Protein AF-A0A2V8NTQ2-F1 (afdb_monomer_lite)

pLDDT: mean 89.41, std 10.21, range [40.09, 96.31]

Secondary structure (DSSP, 8-state):
---TT---EEEEEETTEEEEEETTTTEEEEEEES-HHHHT-EETTEE-EEE-GGGGGS-HHHHHHHHHHHHSTTGGGTEEEEEE-SSTT--EEEEEEPPPPPP-

Sequence (104 aa):
SFAPGEHATGIELSDHLLLRINKEEARAVGLTIFEYSLVAQPTEVGPRSFPLNGLAELSAELRELTLDILQRPPVSNFLSLSGYTPSAFETVPITSIRPLPAAA

Radius of gyration: 14.0 Å; chains: 1; bounding box: 42×34×32 Å

Foldseek 3Di:
DAAPPDDWDWQPQDPQKIWTDDPVVLETNDIGGRCCCVQQDADPVGGDKDFSVSLVVDDPVVSVSVVVRCCDPPNVVFKDWDWDDPDPPDTTIMIGTDPDPDDD

Structure (mmCIF, N/CA/C/O backbone):
data_AF-A0A2V8NTQ2-F1
#
_entry.id   AF-A0A2V8NTQ2-F1
#
loop_
_atom_site.group_PDB
_atom_site.id
_atom_site.type_symbol
_atom_site.label_atom_id
_atom_site.label_alt_id
_atom_site.label_comp_id
_atom_site.label_asym_id
_atom_site.label_entity_id
_atom_site.label_seq_id
_atom_site.pdbx_PDB_ins_code
_atom_site.Cartn_x
_atom_site.Cartn_y
_atom_site.Cartn_z
_atom_site.occupancy
_atom_site.B_iso_or_equiv
_atom_site.auth_seq_id
_atom_site.auth_comp_id
_atom_site.auth_asym_id
_atom_site.auth_atom_id
_atom_site.pdbx_PDB_model_num
ATOM 1 N N . SER A 1 1 ? -10.137 -10.359 1.846 1.00 64.00 1 SER A N 1
ATOM 2 C CA . SER A 1 1 ? -10.873 -9.833 0.678 1.00 64.00 1 SER A CA 1
ATOM 3 C C . SER A 1 1 ? -11.140 -8.351 0.901 1.00 64.00 1 SER A C 1
ATOM 5 O O . SER A 1 1 ? -11.213 -7.964 2.060 1.00 64.00 1 SER A O 1
ATOM 7 N N . PHE A 1 2 ? -11.254 -7.540 -0.154 1.00 76.94 2 PHE A N 1
ATOM 8 C CA . PHE A 1 2 ? -11.684 -6.137 -0.058 1.00 76.94 2 PHE A CA 1
ATOM 9 C C . PHE A 1 2 ? -13.221 -6.070 -0.071 1.00 76.94 2 PHE A C 1
ATOM 11 O O . PHE A 1 2 ? -13.844 -6.797 -0.845 1.00 76.94 2 PHE A O 1
ATOM 18 N N . ALA A 1 3 ? -13.834 -5.241 0.780 1.00 72.56 3 ALA A N 1
ATOM 19 C CA . ALA A 1 3 ? -15.292 -5.152 0.923 1.00 72.56 3 ALA A CA 1
ATOM 20 C C . ALA A 1 3 ? -15.824 -3.821 0.344 1.00 72.56 3 ALA A C 1
ATOM 22 O O . ALA A 1 3 ? -15.433 -2.753 0.821 1.00 72.56 3 ALA A O 1
ATOM 23 N N . PRO A 1 4 ? -16.686 -3.840 -0.692 1.00 70.44 4 PRO A N 1
ATOM 24 C CA . PRO A 1 4 ? -17.238 -2.622 -1.285 1.00 70.44 4 PRO A CA 1
ATOM 25 C C . PRO A 1 4 ? -18.336 -1.990 -0.409 1.00 70.44 4 PRO A C 1
ATOM 27 O O . PRO A 1 4 ? -19.078 -2.691 0.270 1.00 70.44 4 PRO A O 1
ATOM 30 N N . GLY A 1 5 ? -18.475 -0.658 -0.469 1.00 70.88 5 GLY A N 1
ATOM 31 C CA . GLY A 1 5 ? -19.569 0.090 0.182 1.00 70.88 5 GLY A CA 1
ATOM 32 C C . GLY A 1 5 ? -19.375 0.418 1.667 1.00 70.88 5 GLY A C 1
ATOM 33 O O . GLY A 1 5 ? -20.272 0.979 2.287 1.00 70.88 5 GLY A O 1
ATOM 34 N N . GLU A 1 6 ? -18.215 0.103 2.235 1.00 77.06 6 GLU A N 1
ATOM 35 C CA . GLU A 1 6 ? -17.925 0.311 3.651 1.00 77.06 6 GLU A CA 1
ATOM 36 C C . GLU A 1 6 ? -17.402 1.726 3.959 1.00 77.06 6 GLU A C 1
ATOM 38 O O . GLU A 1 6 ? -16.631 2.308 3.179 1.00 77.06 6 GLU A O 1
ATOM 43 N N . HIS A 1 7 ? -17.792 2.267 5.120 1.00 80.38 7 HIS A N 1
ATOM 44 C CA . HIS A 1 7 ? -17.197 3.483 5.670 1.00 80.38 7 HIS A CA 1
ATOM 45 C C . HIS A 1 7 ? -15.716 3.240 5.959 1.00 80.38 7 HIS A C 1
ATOM 47 O O . HIS A 1 7 ? -15.352 2.323 6.689 1.00 80.38 7 HIS A O 1
ATOM 53 N N . ALA A 1 8 ? -14.853 4.062 5.366 1.00 88.31 8 ALA A N 1
ATOM 54 C CA . ALA A 1 8 ? -13.418 3.858 5.444 1.00 88.31 8 ALA A CA 1
ATOM 55 C C . ALA A 1 8 ? -12.657 5.173 5.476 1.00 88.31 8 ALA A C 1
ATOM 57 O O . ALA A 1 8 ? -13.063 6.160 4.863 1.00 88.31 8 ALA A O 1
ATOM 58 N N . THR A 1 9 ? -11.515 5.150 6.149 1.00 92.25 9 THR A N 1
ATOM 59 C CA . THR A 1 9 ? -10.539 6.234 6.124 1.00 92.25 9 THR A CA 1
ATOM 60 C C . THR A 1 9 ? -9.622 6.043 4.923 1.00 92.25 9 THR A C 1
ATOM 62 O O . THR A 1 9 ? -9.020 4.980 4.771 1.00 92.25 9 THR A O 1
ATOM 65 N N . GLY A 1 10 ? -9.544 7.056 4.059 1.00 94.06 10 GLY A N 1
ATOM 66 C CA . GLY A 1 10 ? -8.557 7.121 2.984 1.00 94.06 10 GLY A CA 1
ATOM 67 C C . GLY A 1 10 ? -7.229 7.644 3.520 1.00 94.06 10 GLY A C 1
ATOM 68 O O . GLY A 1 10 ? -7.204 8.652 4.218 1.00 94.06 10 GLY A O 1
ATOM 69 N N . ILE A 1 11 ? -6.153 6.938 3.207 1.00 95.62 11 ILE A N 1
ATOM 70 C CA . ILE A 1 11 ? -4.779 7.269 3.556 1.00 95.62 11 ILE A CA 1
ATOM 71 C C . ILE A 1 11 ? -4.001 7.310 2.252 1.00 95.62 11 ILE A C 1
ATOM 73 O O . ILE A 1 11 ? -3.792 6.275 1.611 1.00 95.62 11 ILE A O 1
ATOM 77 N N . GLU A 1 12 ? -3.607 8.508 1.847 1.00 96.31 12 GLU A N 1
ATOM 78 C CA . GLU A 1 12 ? -2.672 8.683 0.746 1.00 96.31 12 GLU A CA 1
ATOM 79 C C . GLU A 1 12 ? -1.306 8.195 1.224 1.00 96.31 12 GLU A C 1
ATOM 81 O O . GLU A 1 12 ? -0.723 8.727 2.162 1.00 96.31 12 GLU A O 1
ATOM 86 N N . LEU A 1 13 ? -0.857 7.077 0.661 1.00 95.38 13 LEU A N 1
ATOM 87 C CA . LEU A 1 13 ? 0.415 6.454 1.010 1.00 95.38 13 LEU A CA 1
ATOM 88 C C . LEU A 1 13 ? 1.567 7.140 0.274 1.00 95.38 13 LEU A C 1
ATOM 90 O O . LEU A 1 13 ? 2.662 7.275 0.819 1.00 95.38 13 LEU A O 1
ATOM 94 N N . SER A 1 14 ? 1.287 7.540 -0.963 1.00 93.44 14 SER A N 1
ATOM 95 C CA . SER A 1 14 ? 2.104 8.373 -1.835 1.00 93.44 14 SER A CA 1
ATOM 96 C C . SER A 1 14 ? 1.239 8.911 -2.974 1.00 93.44 14 SER A C 1
ATOM 98 O O . SER A 1 14 ? 0.108 8.452 -3.150 1.00 93.44 14 SER A O 1
ATOM 100 N N . ASP A 1 15 ? 1.807 9.772 -3.816 1.00 91.31 15 ASP A N 1
ATOM 101 C CA . ASP A 1 15 ? 1.163 10.350 -5.005 1.00 91.31 15 ASP A CA 1
ATOM 102 C C . ASP A 1 15 ? 0.567 9.289 -5.960 1.00 91.31 15 ASP A C 1
ATOM 104 O O . ASP A 1 15 ? -0.295 9.579 -6.789 1.00 91.31 15 ASP A O 1
ATOM 108 N N . HIS A 1 16 ? 1.010 8.030 -5.854 1.00 92.94 16 HIS A N 1
ATOM 109 C CA . HIS A 1 16 ? 0.558 6.930 -6.706 1.00 92.94 16 HIS A CA 1
ATOM 110 C C . HIS A 1 16 ? -0.371 5.928 -6.003 1.00 92.94 16 HIS A C 1
ATOM 112 O O . HIS A 1 16 ? -0.923 5.051 -6.678 1.00 92.94 16 HIS A O 1
ATOM 118 N N . LEU A 1 17 ? -0.534 6.011 -4.676 1.00 94.94 17 LEU A N 1
ATOM 119 C CA . LEU A 1 17 ? -1.181 4.977 -3.866 1.00 94.94 17 LEU A CA 1
ATOM 120 C C . LEU A 1 17 ? -2.140 5.562 -2.826 1.00 94.94 17 LEU A C 1
ATOM 122 O O . LEU A 1 17 ? -1.743 6.305 -1.933 1.00 94.94 17 LEU A O 1
ATOM 126 N N . LEU A 1 18 ? -3.388 5.100 -2.860 1.00 95.88 18 LEU A N 1
ATOM 127 C CA . LEU A 1 18 ? -4.394 5.393 -1.840 1.00 95.88 18 LEU A CA 1
ATOM 128 C C . LEU A 1 18 ? -4.842 4.091 -1.173 1.00 95.88 18 LEU A C 1
ATOM 130 O O . LEU A 1 18 ? -5.436 3.218 -1.811 1.00 95.88 18 LEU A O 1
ATOM 134 N N . LEU A 1 19 ? -4.595 3.974 0.129 1.00 96.06 19 LEU A N 1
ATOM 135 C CA . LEU A 1 19 ? -5.100 2.885 0.955 1.00 96.06 19 LEU A CA 1
ATOM 136 C C . LEU A 1 19 ? -6.388 3.323 1.640 1.00 96.06 19 LEU A C 1
ATOM 138 O O . LEU A 1 19 ? -6.461 4.388 2.240 1.00 96.06 19 LEU A O 1
ATOM 142 N N . ARG A 1 20 ? -7.410 2.478 1.599 1.00 95.38 20 ARG A N 1
ATOM 143 C CA . ARG A 1 20 ? -8.629 2.672 2.380 1.00 95.38 20 ARG A CA 1
ATOM 144 C C . ARG A 1 20 ? -8.681 1.628 3.478 1.00 95.38 20 ARG A C 1
ATOM 146 O O . ARG A 1 20 ? -8.575 0.434 3.188 1.00 95.38 20 ARG A O 1
ATOM 153 N N . ILE A 1 21 ? -8.887 2.065 4.715 1.00 94.31 21 ILE A N 1
ATOM 154 C CA . ILE A 1 21 ? -8.930 1.184 5.886 1.00 94.31 21 ILE A CA 1
ATOM 155 C C . ILE A 1 21 ? -10.220 1.349 6.689 1.00 94.31 21 ILE A C 1
ATOM 157 O O . ILE A 1 21 ? -10.774 2.446 6.772 1.00 94.31 21 ILE A O 1
ATOM 161 N N . ASN A 1 22 ? -10.660 0.263 7.322 1.00 92.81 22 ASN A N 1
ATOM 162 C CA . ASN A 1 22 ? -11.547 0.318 8.475 1.00 92.81 22 ASN A CA 1
ATOM 163 C C . ASN A 1 22 ? -10.649 0.362 9.720 1.00 92.81 22 ASN A C 1
ATOM 165 O O . ASN A 1 22 ? -9.866 -0.560 9.961 1.00 92.81 22 ASN A O 1
ATOM 169 N N . LYS A 1 23 ? -10.739 1.457 10.481 1.00 90.69 23 LYS A N 1
ATOM 170 C CA . LYS A 1 23 ? -9.918 1.676 11.678 1.00 90.69 23 LYS A CA 1
ATOM 171 C C . LYS A 1 23 ? -10.341 0.810 12.863 1.00 90.69 23 LYS A C 1
ATOM 173 O O . LYS A 1 23 ? -9.482 0.432 13.647 1.00 90.69 23 LYS A O 1
ATOM 178 N N . GLU A 1 24 ? -11.631 0.521 12.995 1.00 90.06 24 GLU A N 1
ATOM 179 C CA . GLU A 1 24 ? -12.184 -0.268 14.102 1.00 90.06 24 GLU A CA 1
ATOM 180 C C . GLU A 1 24 ? -11.762 -1.734 13.985 1.00 90.06 24 GLU A C 1
ATOM 182 O O . GLU A 1 24 ? -11.361 -2.355 14.964 1.00 90.06 24 GLU A O 1
ATOM 187 N N . GLU A 1 25 ? -11.782 -2.262 12.761 1.00 90.88 25 GLU A N 1
ATOM 188 C CA . GLU A 1 25 ? -11.423 -3.652 12.462 1.00 90.88 25 GLU A CA 1
ATOM 189 C C . GLU A 1 25 ? -9.947 -3.832 12.073 1.00 90.88 25 GLU A C 1
ATOM 191 O O . GLU A 1 25 ? -9.527 -4.940 11.741 1.00 90.88 25 GLU A O 1
ATOM 196 N N . ALA A 1 26 ? -9.161 -2.749 12.079 1.00 91.19 26 ALA A N 1
ATOM 197 C CA . ALA A 1 26 ? -7.748 -2.738 11.703 1.00 91.19 26 ALA A CA 1
ATOM 198 C C . ALA A 1 26 ? -7.457 -3.466 10.374 1.00 91.19 26 ALA A C 1
ATOM 200 O O . ALA A 1 26 ? -6.526 -4.270 10.270 1.00 91.19 26 ALA A O 1
ATOM 201 N N . ARG A 1 27 ? -8.267 -3.197 9.340 1.00 92.38 27 ARG A N 1
ATOM 202 C CA . ARG A 1 27 ? -8.152 -3.882 8.043 1.0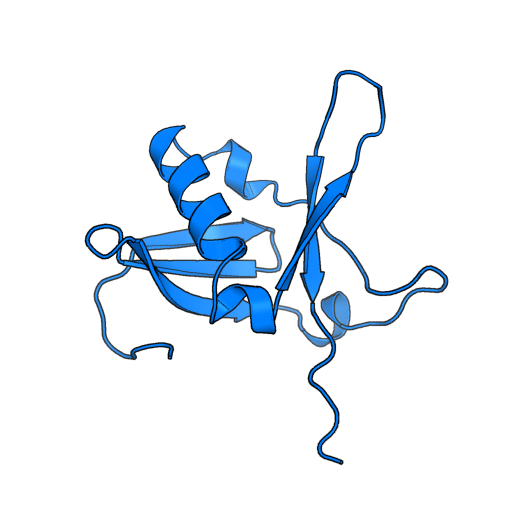0 92.38 27 ARG A CA 1
ATOM 203 C C . ARG A 1 27 ? -8.200 -2.958 6.842 1.00 92.38 27 ARG A C 1
ATOM 205 O O . ARG A 1 27 ? -8.848 -1.914 6.852 1.00 92.38 27 ARG A O 1
ATOM 212 N N . ALA A 1 28 ? -7.589 -3.412 5.751 1.00 93.69 28 ALA A N 1
ATOM 213 C CA . ALA A 1 28 ? -7.749 -2.785 4.448 1.00 93.69 28 ALA A CA 1
ATOM 214 C C . ALA A 1 28 ? -9.127 -3.099 3.850 1.00 93.69 28 ALA A C 1
ATOM 216 O O . ALA A 1 28 ? -9.525 -4.261 3.742 1.00 93.69 28 ALA A O 1
ATOM 217 N N . VAL A 1 29 ? -9.827 -2.060 3.402 1.00 93.75 29 VAL A N 1
ATOM 218 C CA . VAL A 1 29 ? -11.074 -2.179 2.633 1.00 93.75 29 VAL A CA 1
ATOM 219 C C . VAL A 1 29 ? -10.849 -1.970 1.138 1.00 93.75 29 VAL A C 1
ATOM 221 O O . VAL A 1 29 ? -11.655 -2.429 0.337 1.00 93.75 29 VAL A O 1
ATOM 224 N N . GLY A 1 30 ? -9.749 -1.318 0.746 1.00 93.19 30 GLY A N 1
ATOM 225 C CA . GLY A 1 30 ? -9.404 -1.092 -0.655 1.00 93.19 30 GLY A CA 1
ATOM 226 C C . GLY A 1 30 ? -7.991 -0.548 -0.830 1.00 93.19 30 GLY A C 1
ATOM 227 O O . GLY A 1 30 ? -7.448 0.088 0.070 1.00 93.19 30 GLY A O 1
ATOM 228 N N . LEU A 1 31 ? -7.417 -0.791 -2.004 1.00 94.31 31 LEU A N 1
ATOM 229 C CA . LEU A 1 31 ? -6.151 -0.221 -2.447 1.00 94.31 31 LEU A CA 1
ATOM 230 C C . LEU A 1 31 ? -6.345 0.305 -3.870 1.00 94.31 31 LEU A C 1
ATOM 232 O O . LEU A 1 31 ? -6.745 -0.453 -4.753 1.00 94.31 31 LEU A O 1
ATOM 236 N N . THR A 1 32 ? -6.057 1.584 -4.079 1.00 94.44 32 THR A N 1
ATOM 237 C CA . THR A 1 32 ? -6.092 2.224 -5.394 1.00 94.44 32 THR A CA 1
ATOM 238 C C . THR A 1 32 ? -4.673 2.562 -5.821 1.00 94.44 32 THR A C 1
ATOM 240 O O . THR A 1 32 ? -3.917 3.156 -5.055 1.00 94.44 32 THR A O 1
ATOM 243 N N . ILE A 1 33 ? -4.334 2.196 -7.056 1.00 93.25 33 ILE A N 1
ATOM 244 C CA . ILE A 1 33 ? -3.074 2.540 -7.716 1.00 93.25 33 ILE A CA 1
ATOM 245 C C . ILE A 1 33 ? -3.428 3.484 -8.865 1.00 93.25 33 ILE A C 1
ATOM 247 O O . ILE A 1 33 ? -4.128 3.067 -9.787 1.00 93.25 33 ILE A O 1
ATOM 251 N N . PHE A 1 34 ? -2.990 4.742 -8.807 1.00 90.75 34 PHE A N 1
ATOM 252 C CA . PHE A 1 34 ? -3.398 5.756 -9.787 1.00 90.75 34 PHE A CA 1
ATOM 253 C C . PHE A 1 34 ? -2.701 5.572 -11.141 1.00 90.75 34 PHE A C 1
ATOM 255 O O . PHE A 1 34 ? -3.357 5.491 -12.177 1.00 90.75 34 PHE A O 1
ATOM 262 N N . GLU A 1 35 ? -1.375 5.435 -11.141 1.00 88.50 35 GLU A N 1
ATOM 263 C CA . GLU A 1 35 ? -0.560 5.374 -12.360 1.00 88.50 35 GLU A CA 1
ATOM 264 C C . GLU A 1 35 ? 0.077 3.992 -12.537 1.00 88.50 35 GLU A C 1
ATOM 266 O O . GLU A 1 35 ? 1.300 3.842 -12.530 1.00 88.50 35 GLU A O 1
ATOM 271 N N . TYR A 1 36 ? -0.752 2.951 -12.686 1.00 87.44 36 TYR A N 1
ATOM 272 C CA . TYR A 1 36 ? -0.273 1.560 -12.714 1.00 87.44 36 TYR A CA 1
ATOM 273 C C . TYR A 1 36 ? 0.854 1.324 -13.732 1.00 87.44 36 TYR A C 1
ATOM 275 O O . TYR A 1 36 ? 1.868 0.722 -13.391 1.00 87.44 36 TYR A O 1
ATOM 283 N N . SER A 1 37 ? 0.726 1.849 -14.955 1.00 86.88 37 SER A N 1
ATOM 284 C CA . SER A 1 37 ? 1.743 1.694 -16.006 1.00 86.88 37 SER A CA 1
ATOM 285 C C . SER A 1 37 ? 3.111 2.264 -15.620 1.00 86.88 37 SER A C 1
ATOM 287 O O . SER A 1 37 ? 4.125 1.751 -16.080 1.00 86.88 37 SER A O 1
ATOM 289 N N . LEU A 1 38 ? 3.145 3.301 -14.777 1.00 88.19 38 LEU A N 1
ATOM 290 C CA . LEU A 1 38 ? 4.377 3.902 -14.269 1.00 88.19 38 LEU A CA 1
ATOM 291 C C . LEU A 1 38 ? 4.960 3.068 -13.125 1.00 88.19 38 LEU A C 1
ATOM 293 O O . LEU A 1 38 ? 6.153 2.768 -13.117 1.00 88.19 38 LEU A O 1
ATOM 297 N N . VAL A 1 39 ? 4.123 2.692 -12.154 1.00 88.56 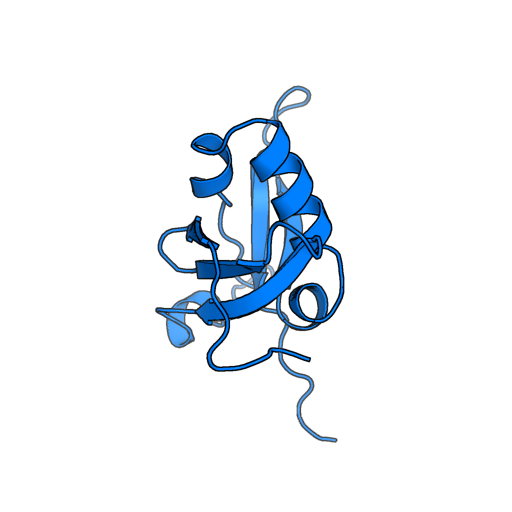39 VAL A N 1
ATOM 298 C CA . VAL A 1 39 ? 4.584 2.007 -10.937 1.00 88.56 39 VAL A CA 1
ATOM 299 C C . VAL A 1 39 ? 4.903 0.527 -11.152 1.00 88.56 39 VAL A C 1
ATOM 301 O O . VAL A 1 39 ? 5.730 -0.027 -10.434 1.00 88.56 39 VAL A O 1
ATOM 304 N N . ALA A 1 40 ? 4.285 -0.108 -12.148 1.00 88.00 40 ALA A N 1
ATOM 305 C CA . ALA A 1 40 ? 4.557 -1.488 -12.541 1.00 88.00 40 ALA A CA 1
ATOM 306 C C . ALA A 1 40 ? 5.669 -1.598 -13.598 1.00 88.00 40 ALA A C 1
ATOM 308 O O . ALA A 1 40 ? 6.051 -2.709 -13.970 1.00 88.00 40 ALA A O 1
ATOM 309 N N . GLN A 1 41 ? 6.193 -0.469 -14.094 1.00 87.50 41 GLN A N 1
ATOM 310 C CA . GLN A 1 41 ? 7.263 -0.482 -15.084 1.00 87.50 41 GLN A CA 1
ATOM 311 C C . GLN A 1 41 ? 8.531 -1.109 -14.479 1.00 87.50 41 GLN A C 1
ATOM 313 O O . GLN A 1 41 ? 8.995 -0.655 -13.426 1.00 87.50 41 GLN A O 1
ATOM 318 N N . PRO A 1 42 ? 9.126 -2.124 -15.130 1.00 85.31 42 PRO A N 1
ATOM 319 C CA . PRO A 1 42 ? 10.376 -2.699 -14.663 1.00 85.31 42 PRO A CA 1
ATOM 320 C C . PRO A 1 42 ? 11.505 -1.669 -14.747 1.00 85.31 42 PRO A C 1
ATOM 322 O O . PRO A 1 42 ? 11.532 -0.810 -15.631 1.00 85.31 42 PRO A O 1
ATOM 325 N N . THR A 1 43 ? 12.455 -1.779 -13.827 1.00 89.50 43 THR A N 1
ATOM 326 C CA . THR A 1 43 ? 13.715 -1.033 -13.860 1.00 89.50 43 THR A CA 1
ATOM 327 C C . THR A 1 43 ? 14.874 -2.012 -14.017 1.00 89.50 43 THR A C 1
ATOM 329 O O . THR A 1 43 ? 14.709 -3.212 -13.791 1.00 89.50 43 THR A O 1
ATOM 332 N N . GLU A 1 44 ? 16.059 -1.514 -14.365 1.00 91.62 44 GLU A N 1
ATOM 333 C CA . GLU A 1 44 ? 17.269 -2.344 -14.490 1.00 91.62 44 GLU A CA 1
ATOM 334 C C . GLU A 1 44 ? 17.620 -3.090 -13.193 1.00 91.62 44 GLU A C 1
ATOM 336 O O . GLU A 1 44 ? 18.234 -4.152 -13.229 1.00 91.62 44 GLU A O 1
ATOM 341 N N . VAL A 1 45 ? 17.195 -2.552 -12.047 1.00 88.88 45 VAL A N 1
ATOM 342 C CA . VAL A 1 45 ? 17.519 -3.056 -10.705 1.00 88.88 45 VAL A CA 1
ATOM 343 C C . VAL A 1 45 ? 16.338 -3.750 -10.015 1.00 88.88 45 VAL A C 1
ATOM 345 O O . VAL A 1 45 ? 16.410 -4.052 -8.827 1.00 88.88 45 VAL A O 1
ATOM 348 N N . GLY A 1 46 ? 15.250 -4.023 -10.745 1.00 87.31 46 GLY A N 1
ATOM 349 C CA . GLY A 1 46 ? 14.062 -4.710 -10.230 1.00 87.31 46 GLY A CA 1
ATOM 350 C C . GLY A 1 46 ? 12.784 -3.863 -10.280 1.00 87.31 46 GLY A C 1
AT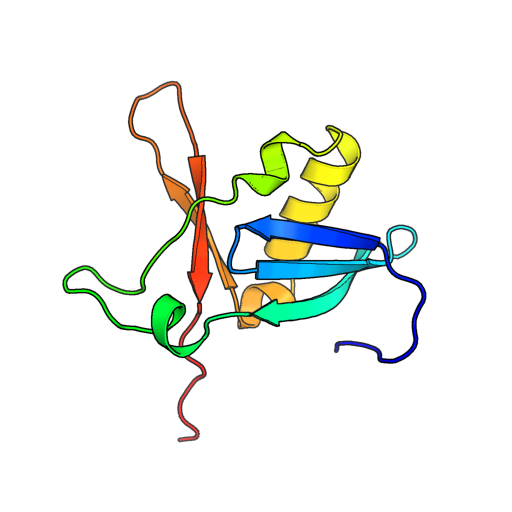OM 351 O O . GLY A 1 46 ? 12.674 -2.948 -11.103 1.00 87.31 46 GLY A O 1
ATOM 352 N N . PRO A 1 47 ? 11.776 -4.174 -9.444 1.00 90.00 47 PRO A N 1
ATOM 353 C CA . PRO A 1 47 ? 10.534 -3.411 -9.388 1.00 90.00 47 PRO A CA 1
ATOM 354 C C . PRO A 1 47 ? 10.787 -1.956 -8.999 1.00 90.00 47 PRO A C 1
ATOM 356 O O . PRO A 1 47 ? 11.586 -1.666 -8.103 1.00 90.00 47 PRO A O 1
ATOM 359 N N . ARG A 1 48 ? 10.061 -1.034 -9.631 1.00 91.62 48 ARG A N 1
ATOM 360 C CA . ARG A 1 48 ? 10.123 0.372 -9.249 1.00 91.62 48 ARG A CA 1
ATOM 361 C C . ARG A 1 48 ? 9.572 0.541 -7.832 1.00 91.62 48 ARG A C 1
ATOM 363 O O . ARG A 1 48 ? 8.453 0.125 -7.538 1.00 91.62 48 ARG A O 1
ATOM 370 N N . SER A 1 49 ? 10.388 1.126 -6.958 1.00 92.44 49 SER A N 1
ATOM 371 C CA . SER A 1 49 ? 10.020 1.417 -5.572 1.00 92.44 49 SER A CA 1
ATOM 372 C C . SER A 1 49 ? 9.807 2.911 -5.373 1.00 92.44 49 SER A C 1
ATOM 374 O O . SER A 1 49 ? 10.485 3.722 -6.002 1.00 92.44 49 SER A O 1
ATOM 376 N N . PHE A 1 50 ? 8.891 3.266 -4.478 1.00 92.44 50 PHE A N 1
ATOM 377 C CA . PHE A 1 50 ? 8.527 4.646 -4.180 1.00 92.44 50 PHE A CA 1
ATOM 378 C C . PHE A 1 50 ? 8.459 4.868 -2.671 1.00 92.44 50 PHE A C 1
ATOM 380 O O . PHE A 1 50 ? 8.072 3.947 -1.946 1.00 92.44 50 PHE A O 1
ATOM 387 N N . PRO A 1 51 ? 8.823 6.064 -2.183 1.00 94.88 51 PRO A N 1
ATOM 388 C CA . PRO A 1 51 ? 8.691 6.402 -0.775 1.00 94.88 51 PRO A CA 1
ATOM 389 C C . PRO A 1 51 ? 7.221 6.465 -0.356 1.00 94.88 51 PRO A C 1
ATOM 391 O O . PRO A 1 51 ? 6.362 6.903 -1.117 1.00 94.88 51 PRO A O 1
ATOM 394 N N . LEU A 1 52 ? 6.952 6.058 0.882 1.00 95.31 52 LEU A N 1
ATOM 395 C CA . LEU A 1 52 ? 5.660 6.212 1.545 1.00 95.31 52 LEU A CA 1
ATOM 396 C C . LEU A 1 52 ? 5.617 7.538 2.320 1.00 95.31 52 LEU A C 1
ATOM 398 O O . LEU A 1 52 ? 5.491 7.554 3.546 1.00 95.31 52 LEU A O 1
ATOM 402 N N . ASN A 1 53 ? 5.808 8.649 1.605 1.00 93.25 53 ASN A N 1
ATOM 403 C CA . ASN A 1 53 ? 5.853 10.010 2.156 1.00 93.25 53 ASN A CA 1
ATOM 404 C C . ASN A 1 53 ? 4.582 10.373 2.939 1.00 93.25 53 ASN A C 1
ATOM 406 O O . ASN A 1 53 ? 4.689 10.997 3.993 1.00 93.25 53 ASN A O 1
ATOM 410 N N . GLY A 1 54 ? 3.413 9.901 2.501 1.00 92.69 54 GLY A N 1
ATOM 411 C CA . GLY A 1 54 ? 2.145 10.160 3.184 1.00 92.69 54 GLY A CA 1
ATOM 412 C C . GLY A 1 54 ? 2.073 9.603 4.613 1.00 92.69 54 GLY A C 1
ATOM 413 O O . GLY A 1 54 ? 1.328 10.118 5.441 1.00 92.69 54 GLY A O 1
ATOM 414 N N . LEU A 1 55 ? 2.913 8.619 4.975 1.00 94.19 55 LEU A N 1
ATOM 415 C CA . LEU A 1 55 ? 3.000 8.128 6.359 1.00 94.19 55 LEU A CA 1
ATOM 416 C C . LEU A 1 55 ? 3.552 9.168 7.344 1.00 94.19 55 LEU A C 1
ATOM 418 O O . LEU A 1 55 ? 3.318 9.033 8.545 1.00 94.19 55 LEU A O 1
ATOM 422 N N . ALA A 1 56 ? 4.312 10.160 6.870 1.00 91.81 56 ALA A N 1
ATOM 423 C CA . ALA A 1 56 ? 4.887 11.201 7.719 1.00 91.81 56 ALA A CA 1
ATOM 424 C C . ALA A 1 56 ? 3.835 12.202 8.227 1.00 91.81 56 ALA A C 1
ATOM 426 O O . ALA A 1 56 ? 4.054 12.844 9.251 1.00 91.81 56 ALA A O 1
ATOM 427 N N . GLU A 1 57 ? 2.699 12.311 7.536 1.00 91.75 57 GLU A N 1
ATOM 428 C CA . GLU A 1 57 ? 1.609 13.238 7.866 1.00 91.75 57 GLU A CA 1
ATOM 429 C C . GLU A 1 57 ? 0.586 12.634 8.843 1.00 91.75 57 GLU A C 1
ATOM 431 O O . GLU A 1 57 ? -0.283 13.331 9.369 1.00 91.75 57 GLU A O 1
ATOM 436 N N . LEU A 1 58 ? 0.682 11.328 9.105 1.00 94.31 58 LEU A N 1
ATOM 437 C CA . LEU A 1 58 ? -0.235 10.605 9.981 1.00 94.31 58 LEU A CA 1
ATOM 438 C C . LEU A 1 58 ? 0.142 10.768 11.457 1.00 94.31 58 LEU A C 1
ATOM 440 O O . LEU A 1 58 ? 1.313 10.908 11.814 1.00 94.31 58 LEU A O 1
ATOM 444 N N . SER A 1 59 ? -0.855 10.644 12.341 1.00 95.50 59 SER A N 1
ATOM 445 C CA . SER A 1 59 ? -0.578 10.452 13.769 1.00 95.50 59 SER A CA 1
ATOM 446 C C . SER A 1 59 ? 0.215 9.160 13.991 1.00 95.50 59 SER A C 1
ATOM 448 O O . SER A 1 59 ? 0.147 8.232 13.179 1.00 95.50 59 SER A O 1
ATOM 450 N N . ALA A 1 60 ? 0.948 9.078 15.103 1.00 94.94 60 ALA A N 1
ATOM 451 C CA . ALA A 1 60 ? 1.770 7.911 15.420 1.00 94.94 60 ALA A CA 1
ATOM 452 C C . ALA A 1 60 ? 0.945 6.611 15.431 1.00 94.94 60 ALA A C 1
ATOM 454 O O . ALA A 1 60 ? 1.356 5.616 14.837 1.00 94.94 60 ALA A O 1
ATOM 455 N N . GLU A 1 61 ? -0.255 6.653 16.014 1.00 94.81 61 GLU A N 1
ATOM 456 C CA . GLU A 1 61 ? -1.158 5.504 16.111 1.00 94.81 61 GLU A CA 1
ATOM 457 C C . GLU A 1 61 ? -1.664 5.072 14.731 1.00 94.81 61 GLU A C 1
ATOM 459 O O . GLU A 1 61 ? -1.701 3.884 14.408 1.00 94.81 61 GLU A O 1
ATOM 464 N N . LEU A 1 62 ? -2.046 6.035 13.885 1.00 94.69 62 LEU A N 1
ATOM 465 C CA . LEU A 1 62 ? -2.548 5.736 12.546 1.00 94.69 62 LEU A CA 1
ATOM 466 C C . LEU A 1 62 ? -1.429 5.245 11.623 1.00 94.69 62 LEU A C 1
ATOM 468 O O . LEU A 1 62 ? -1.664 4.374 10.784 1.00 94.69 62 LEU A O 1
ATOM 472 N N . ARG A 1 63 ? -0.212 5.765 11.791 1.00 95.56 63 ARG A N 1
ATOM 473 C CA . ARG A 1 63 ? 0.979 5.304 11.078 1.00 95.56 63 ARG A CA 1
ATOM 474 C C . ARG A 1 63 ? 1.305 3.855 11.422 1.00 95.56 63 ARG A C 1
ATOM 476 O O . ARG A 1 63 ? 1.526 3.066 10.506 1.00 95.56 63 ARG A O 1
ATOM 483 N N . GLU A 1 64 ? 1.318 3.504 12.706 1.00 95.50 64 GLU A N 1
ATOM 484 C CA . GLU A 1 64 ? 1.566 2.133 13.163 1.00 95.50 64 GLU A CA 1
ATOM 485 C C . GLU A 1 64 ? 0.509 1.171 12.611 1.00 95.50 64 GLU A C 1
ATOM 487 O O . GLU A 1 64 ? 0.854 0.173 11.978 1.00 95.50 64 GLU A O 1
ATOM 492 N N . LEU A 1 65 ? -0.773 1.538 12.728 1.00 96.00 65 LEU A N 1
ATOM 493 C CA . LEU A 1 65 ? -1.879 0.774 12.153 1.00 96.00 65 LEU A CA 1
ATOM 494 C C . LEU A 1 65 ? -1.730 0.584 10.635 1.00 96.00 65 LEU A C 1
ATOM 496 O O . LEU A 1 65 ? -1.964 -0.499 10.103 1.00 96.00 65 LEU A O 1
ATOM 500 N N . THR A 1 66 ? -1.337 1.635 9.919 1.00 96.25 66 THR A N 1
ATOM 501 C CA . THR A 1 66 ? -1.171 1.579 8.463 1.00 96.25 66 THR A CA 1
ATOM 502 C C . THR A 1 66 ? -0.030 0.646 8.075 1.00 96.25 66 THR A C 1
ATOM 504 O O . THR A 1 66 ? -0.206 -0.201 7.202 1.00 96.25 66 THR A O 1
ATOM 507 N N . LEU A 1 67 ? 1.125 0.758 8.737 1.00 95.88 67 LEU A N 1
ATOM 508 C CA . LEU A 1 67 ? 2.273 -0.123 8.507 1.00 95.88 67 LEU A CA 1
ATOM 509 C C . LEU A 1 67 ? 1.934 -1.587 8.787 1.00 95.88 67 LEU A C 1
ATOM 511 O O . LEU A 1 67 ? 2.370 -2.476 8.055 1.00 95.88 67 LEU A O 1
ATOM 515 N N . ASP A 1 68 ? 1.150 -1.838 9.827 1.00 96.19 68 ASP A N 1
ATOM 516 C CA . ASP A 1 68 ? 0.667 -3.167 10.170 1.00 96.19 68 ASP A CA 1
ATOM 517 C C . ASP A 1 68 ? -0.259 -3.744 9.083 1.00 96.19 68 ASP A C 1
ATOM 519 O O . ASP A 1 68 ? -0.059 -4.866 8.609 1.00 96.19 68 ASP A O 1
ATOM 523 N N . ILE A 1 69 ? -1.210 -2.943 8.591 1.00 96.06 69 ILE A N 1
ATOM 524 C CA . ILE A 1 69 ? -2.106 -3.323 7.490 1.00 96.06 69 ILE A CA 1
ATOM 525 C C . ILE A 1 69 ? -1.328 -3.589 6.191 1.00 96.06 69 ILE A C 1
ATOM 527 O O . ILE A 1 69 ? -1.620 -4.564 5.498 1.00 96.06 69 ILE A O 1
ATOM 531 N N . LEU A 1 70 ? -0.326 -2.765 5.859 1.00 96.00 70 LEU A N 1
ATOM 532 C CA . LEU A 1 70 ? 0.501 -2.920 4.653 1.00 96.00 70 LEU A CA 1
ATOM 533 C C . LEU A 1 70 ? 1.252 -4.261 4.608 1.00 96.00 70 LEU A C 1
ATOM 535 O O . LEU A 1 70 ? 1.498 -4.798 3.527 1.00 96.00 70 LEU A O 1
ATOM 539 N N . GLN A 1 71 ? 1.614 -4.807 5.770 1.00 95.19 71 GLN A N 1
ATOM 540 C CA . GLN A 1 71 ? 2.367 -6.059 5.889 1.00 95.19 71 GLN A CA 1
ATOM 541 C C . GLN A 1 71 ? 1.477 -7.309 5.836 1.00 95.19 71 GLN A C 1
ATOM 543 O O . GLN A 1 71 ? 1.981 -8.424 5.672 1.00 95.19 71 GLN A O 1
ATOM 548 N N . ARG A 1 72 ? 0.153 -7.151 5.923 1.00 94.31 72 ARG A N 1
ATOM 549 C CA . ARG A 1 72 ? -0.805 -8.259 5.996 1.00 94.31 72 ARG A CA 1
ATOM 550 C C . ARG A 1 72 ? -1.608 -8.414 4.699 1.00 94.31 72 ARG A C 1
ATOM 552 O O . ARG A 1 72 ? -1.840 -7.440 3.976 1.00 94.31 72 ARG A O 1
ATOM 559 N N . PRO A 1 73 ? -2.100 -9.628 4.393 1.00 92.00 73 PRO A N 1
ATOM 560 C CA . PRO A 1 73 ? -3.093 -9.802 3.345 1.00 92.00 73 PRO A CA 1
ATOM 561 C C . PRO A 1 73 ? -4.372 -8.999 3.654 1.00 92.00 73 PRO A C 1
ATOM 563 O O . PRO A 1 73 ? -4.766 -8.892 4.814 1.00 92.00 73 PRO A O 1
ATOM 566 N N . PRO A 1 74 ? -5.072 -8.471 2.635 1.00 91.75 74 PRO A N 1
ATOM 567 C CA . PRO A 1 74 ? -4.789 -8.642 1.211 1.00 91.75 74 PRO A CA 1
ATOM 568 C C . PRO A 1 74 ? -3.707 -7.700 0.661 1.00 91.75 74 PRO A C 1
ATOM 570 O O . PRO A 1 74 ? -3.284 -7.906 -0.469 1.00 91.75 74 PRO A O 1
ATOM 573 N N . VAL A 1 75 ? -3.253 -6.689 1.408 1.00 94.56 75 VAL A N 1
ATOM 574 C CA . VAL A 1 75 ? -2.380 -5.630 0.869 1.00 94.56 75 VAL A CA 1
ATOM 575 C C . VAL A 1 75 ? -1.003 -6.162 0.490 1.00 94.56 75 VAL A C 1
ATOM 577 O O . VAL A 1 75 ? -0.533 -5.889 -0.614 1.00 94.56 75 VAL A O 1
ATOM 580 N N . SER A 1 76 ? -0.398 -6.995 1.338 1.00 94.69 76 SER A N 1
ATOM 581 C CA . SER A 1 76 ? 0.933 -7.558 1.081 1.00 94.69 76 SER A CA 1
ATOM 582 C C . SER A 1 76 ? 0.996 -8.522 -0.111 1.00 94.69 76 SER A C 1
ATOM 584 O O . SER A 1 76 ? 2.090 -8.844 -0.578 1.00 94.69 76 SER A O 1
ATOM 586 N N . ASN A 1 77 ? -0.157 -8.934 -0.657 1.00 92.69 77 ASN A N 1
ATOM 587 C CA . ASN A 1 77 ? -0.228 -9.687 -1.913 1.00 92.69 77 ASN A CA 1
ATOM 588 C C . ASN A 1 77 ? 0.027 -8.795 -3.140 1.00 92.69 77 ASN A C 1
ATOM 590 O O . ASN A 1 77 ? 0.465 -9.297 -4.171 1.00 92.69 77 ASN A O 1
ATOM 594 N N . PHE A 1 78 ? -0.239 -7.4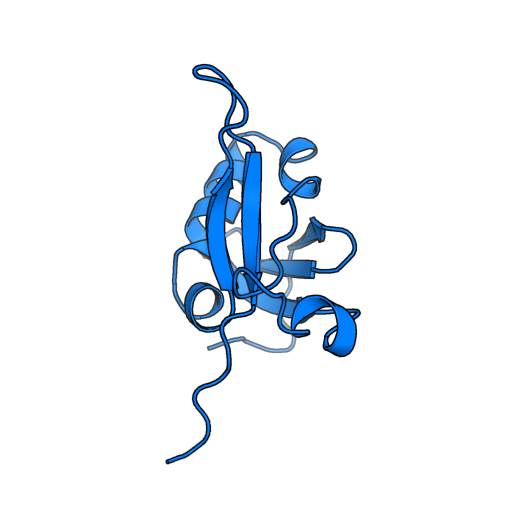90 -3.035 1.00 92.31 78 PHE A N 1
ATOM 595 C CA . PHE A 1 78 ? -0.096 -6.522 -4.128 1.00 92.31 78 PHE A CA 1
ATOM 596 C C . PHE A 1 78 ? 1.086 -5.580 -3.924 1.00 92.31 78 PHE A C 1
ATOM 598 O O . PHE A 1 78 ? 1.696 -5.155 -4.899 1.00 92.31 78 PHE A O 1
ATOM 605 N N . LEU A 1 79 ? 1.416 -5.257 -2.674 1.00 94.06 79 LEU A N 1
ATOM 606 C CA . LEU A 1 79 ? 2.509 -4.363 -2.318 1.00 94.06 79 LEU A CA 1
ATOM 607 C C . LEU A 1 79 ? 3.610 -5.125 -1.583 1.00 94.06 79 LEU A C 1
ATOM 609 O O . LEU A 1 79 ? 3.352 -5.984 -0.738 1.00 94.06 79 LEU A O 1
ATOM 613 N N . SER A 1 80 ? 4.858 -4.792 -1.889 1.00 94.62 80 SER A N 1
ATOM 614 C CA . SER A 1 80 ? 6.009 -5.180 -1.082 1.00 94.62 80 SER A CA 1
ATOM 615 C 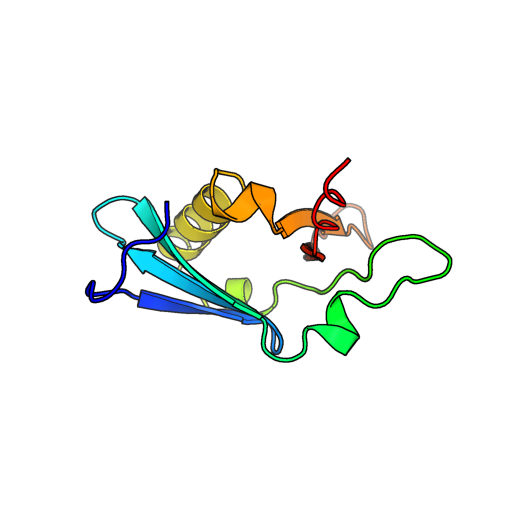C . SER A 1 80 ? 6.468 -3.967 -0.289 1.00 94.62 80 SER A C 1
ATOM 617 O O . SER A 1 80 ? 6.772 -2.934 -0.880 1.00 94.62 80 SER A O 1
ATOM 619 N N . LEU A 1 81 ? 6.496 -4.076 1.039 1.00 95.50 81 LEU A N 1
ATOM 620 C CA . LEU A 1 81 ? 7.018 -3.039 1.928 1.00 95.50 81 LEU A CA 1
ATOM 621 C C . LEU A 1 81 ? 8.504 -3.295 2.193 1.00 95.50 81 LEU A C 1
ATOM 623 O O . LEU A 1 81 ? 8.919 -4.438 2.394 1.00 95.50 81 LEU A O 1
ATOM 627 N N . SER A 1 82 ? 9.323 -2.250 2.173 1.00 94.19 82 SER A N 1
ATOM 628 C CA . SER A 1 82 ? 10.757 -2.325 2.465 1.00 94.19 82 SER A CA 1
ATOM 629 C C . SER A 1 82 ? 11.252 -1.007 3.066 1.00 94.19 82 SER A C 1
ATOM 631 O O . SER A 1 82 ? 10.531 -0.011 3.075 1.00 94.19 82 SER A O 1
ATOM 633 N N . GLY A 1 83 ? 12.471 -0.998 3.601 1.00 93.69 83 GLY A N 1
ATOM 634 C CA . GLY A 1 83 ? 13.118 0.207 4.119 1.00 93.69 83 GLY A CA 1
ATOM 635 C C . GLY A 1 83 ? 14.340 0.561 3.283 1.00 93.69 83 GLY A C 1
ATOM 636 O O . GLY A 1 83 ? 15.210 -0.284 3.087 1.00 93.69 83 GLY A O 1
ATOM 637 N N . TYR A 1 84 ? 14.412 1.799 2.803 1.00 92.69 84 TYR A N 1
ATOM 638 C CA . TYR A 1 84 ? 15.632 2.361 2.233 1.00 92.69 84 TYR A CA 1
ATOM 639 C C . TYR A 1 84 ? 16.401 3.096 3.329 1.00 92.69 84 TYR A C 1
ATOM 641 O O . TYR A 1 84 ? 15.845 3.978 3.982 1.00 92.69 84 TYR A O 1
ATOM 649 N N . THR A 1 85 ? 17.666 2.736 3.542 1.00 93.88 85 THR A N 1
ATOM 650 C CA . THR A 1 85 ? 18.522 3.315 4.588 1.00 93.88 85 THR A CA 1
ATOM 651 C C . THR A 1 85 ? 19.696 4.072 3.958 1.00 93.88 85 THR A C 1
ATOM 653 O O . THR A 1 85 ? 20.766 3.484 3.777 1.00 93.88 85 THR A O 1
ATOM 656 N N . PRO A 1 86 ? 19.526 5.356 3.579 1.00 90.12 86 PRO A N 1
ATOM 657 C CA . PRO A 1 86 ? 20.612 6.148 2.999 1.00 90.12 86 PRO A CA 1
ATOM 658 C C . PRO A 1 86 ? 21.781 6.352 3.974 1.00 90.12 86 PRO A C 1
ATOM 660 O O . PRO A 1 86 ? 22.920 6.544 3.554 1.00 90.12 86 PRO A O 1
ATOM 663 N N . SER A 1 87 ? 21.504 6.304 5.280 1.00 93.88 87 SER 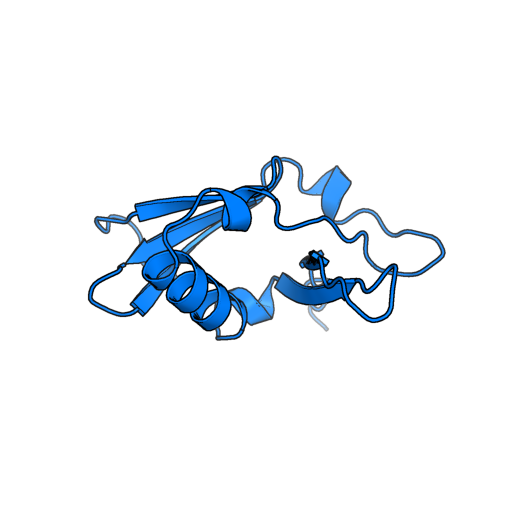A N 1
ATOM 664 C CA . SER A 1 87 ? 22.492 6.392 6.352 1.00 93.88 87 SER A CA 1
ATOM 665 C C . SER A 1 87 ? 22.135 5.449 7.507 1.00 93.88 87 SER A C 1
ATOM 667 O O . SER A 1 87 ? 21.032 4.908 7.563 1.00 93.88 87 SER A O 1
ATOM 669 N N . ALA A 1 88 ? 23.056 5.265 8.458 1.00 90.00 88 ALA A N 1
ATOM 670 C CA . ALA A 1 88 ? 22.863 4.372 9.607 1.00 90.00 88 ALA A CA 1
ATOM 671 C C . ALA A 1 88 ? 21.733 4.799 10.569 1.00 90.00 88 ALA A C 1
ATOM 673 O O . ALA A 1 88 ? 21.311 3.998 11.398 1.00 90.00 88 ALA A O 1
ATOM 674 N N . PHE A 1 89 ? 21.258 6.045 10.478 1.00 90.19 89 PHE A N 1
ATOM 675 C CA . PHE A 1 89 ? 20.266 6.619 11.398 1.00 90.19 89 PHE A CA 1
ATOM 676 C C . PHE A 1 89 ? 18.947 6.977 10.715 1.00 90.19 89 PHE A C 1
ATOM 678 O O . PHE A 1 89 ? 18.056 7.540 11.347 1.00 90.19 89 PHE A O 1
ATOM 685 N N . GLU A 1 90 ? 18.816 6.664 9.429 1.00 89.50 90 GLU A N 1
ATOM 686 C CA . GLU A 1 90 ? 17.657 7.031 8.636 1.00 89.50 90 GLU A CA 1
ATOM 687 C C . GLU A 1 90 ? 17.077 5.797 7.957 1.00 89.50 90 GLU A C 1
ATOM 689 O O . GLU A 1 90 ? 17.793 4.979 7.381 1.00 89.50 90 GLU A O 1
ATOM 694 N N . THR A 1 91 ? 15.757 5.651 8.024 1.00 91.56 91 THR A N 1
ATOM 695 C CA . THR A 1 91 ? 15.028 4.629 7.276 1.00 91.56 91 THR A CA 1
ATOM 696 C C . THR A 1 91 ? 13.796 5.259 6.661 1.00 91.56 91 THR A C 1
ATOM 698 O O . THR A 1 91 ? 12.881 5.687 7.365 1.00 91.56 91 THR A O 1
ATOM 701 N N . VAL A 1 92 ? 13.771 5.285 5.335 1.00 92.81 92 VAL A N 1
ATOM 702 C CA . VAL A 1 92 ? 12.631 5.735 4.549 1.00 92.81 92 VAL A CA 1
ATOM 703 C C . VAL A 1 92 ? 11.796 4.504 4.193 1.00 92.81 92 VAL A C 1
ATOM 705 O O . VAL A 1 92 ? 12.304 3.609 3.509 1.00 92.81 92 VAL A O 1
ATOM 708 N N . PRO A 1 93 ? 10.534 4.409 4.646 1.00 95.06 93 PRO A N 1
ATOM 709 C CA . PRO A 1 93 ? 9.652 3.336 4.218 1.00 95.06 93 PRO A CA 1
ATOM 710 C C . PRO A 1 93 ? 9.362 3.496 2.725 1.00 95.06 93 PRO A C 1
ATOM 712 O O . PRO A 1 93 ? 8.940 4.559 2.270 1.00 95.06 93 PRO A O 1
ATOM 715 N N . ILE A 1 94 ? 9.602 2.435 1.967 1.00 95.62 94 ILE A N 1
ATOM 716 C CA . ILE A 1 94 ? 9.385 2.376 0.524 1.00 95.62 94 ILE A CA 1
ATOM 717 C C . ILE A 1 94 ? 8.472 1.204 0.183 1.00 95.62 94 ILE A C 1
ATOM 719 O O . ILE A 1 94 ? 8.415 0.203 0.902 1.00 95.62 94 ILE A O 1
ATOM 723 N N . THR A 1 95 ? 7.775 1.301 -0.943 1.00 95.44 95 THR A N 1
ATOM 724 C CA . THR A 1 95 ? 6.978 0.197 -1.468 1.00 95.44 95 THR A CA 1
ATOM 725 C C . THR A 1 95 ? 7.153 0.011 -2.965 1.00 95.44 95 THR A C 1
ATOM 727 O O . THR A 1 95 ? 7.432 0.965 -3.687 1.00 95.44 95 THR A O 1
ATOM 730 N N . SER A 1 96 ? 6.965 -1.220 -3.430 1.00 94.81 96 SER A N 1
ATOM 731 C CA . SER A 1 96 ? 6.870 -1.569 -4.845 1.00 94.81 96 SER A CA 1
ATOM 732 C C . SER A 1 96 ? 5.651 -2.447 -5.105 1.00 94.81 96 SER A C 1
ATOM 734 O O . SER A 1 96 ? 5.179 -3.168 -4.220 1.00 94.81 96 SER A O 1
ATOM 736 N N . ILE A 1 97 ? 5.136 -2.394 -6.334 1.00 93.00 97 ILE A N 1
ATOM 737 C CA . ILE A 1 97 ? 4.064 -3.290 -6.770 1.00 93.00 97 ILE A CA 1
ATOM 738 C C . ILE A 1 97 ? 4.647 -4.690 -6.970 1.00 93.00 97 ILE A C 1
ATOM 740 O O . ILE A 1 97 ? 5.641 -4.869 -7.677 1.00 93.00 97 ILE A O 1
ATOM 744 N N . ARG A 1 98 ? 4.013 -5.701 -6.374 1.00 89.94 98 ARG A N 1
ATOM 745 C CA . ARG A 1 98 ? 4.308 -7.097 -6.693 1.00 89.94 98 ARG A CA 1
ATOM 746 C C . ARG A 1 98 ? 3.757 -7.409 -8.084 1.00 89.94 98 ARG A C 1
ATOM 748 O O . ARG A 1 98 ? 2.583 -7.124 -8.337 1.00 89.94 98 ARG A O 1
ATOM 755 N N . PRO A 1 99 ? 4.553 -8.025 -8.973 1.00 74.81 99 PRO A N 1
ATOM 756 C CA . PRO A 1 99 ? 4.017 -8.585 -10.201 1.00 74.81 99 PRO A CA 1
ATOM 757 C C . PRO A 1 99 ? 2.890 -9.545 -9.830 1.00 74.81 99 PRO A C 1
ATOM 759 O O . PRO A 1 99 ? 3.085 -10.430 -8.992 1.00 74.81 99 PRO A O 1
ATOM 762 N N . LEU A 1 100 ? 1.711 -9.364 -10.425 1.00 67.25 100 LEU A N 1
ATOM 763 C CA . LEU A 1 100 ? 0.685 -10.390 -10.327 1.00 67.25 100 LEU A CA 1
ATOM 764 C C . LEU A 1 100 ? 1.290 -11.661 -10.929 1.00 67.25 100 LEU A C 1
ATOM 766 O O . LEU A 1 100 ? 1.853 -11.574 -12.027 1.00 67.25 100 LEU A O 1
ATOM 770 N N . PRO A 1 101 ? 1.239 -12.813 -10.239 1.00 54.88 101 PRO A N 1
ATOM 771 C CA . PRO A 1 101 ? 1.659 -14.053 -10.862 1.00 54.88 101 PRO A CA 1
ATOM 772 C C . PRO A 1 101 ? 0.863 -14.190 -12.159 1.00 54.88 101 PRO A C 1
ATOM 774 O O . PRO A 1 101 ? -0.371 -14.166 -12.136 1.00 54.88 101 PRO A O 1
ATOM 777 N N . ALA A 1 102 ? 1.569 -14.250 -13.291 1.00 53.53 102 ALA A N 1
ATOM 778 C CA . ALA A 1 102 ? 0.940 -14.613 -14.548 1.00 53.53 102 ALA A CA 1
ATOM 779 C C . ALA A 1 102 ? 0.233 -15.948 -14.299 1.00 53.53 102 ALA A C 1
ATOM 781 O O . ALA A 1 102 ? 0.839 -16.853 -13.720 1.00 53.53 102 ALA A O 1
ATOM 782 N N . ALA A 1 103 ? -1.053 -16.034 -14.642 1.00 50.34 103 ALA A N 1
ATOM 783 C CA . ALA A 1 103 ? -1.762 -17.303 -14.591 1.00 50.34 103 ALA A CA 1
ATOM 784 C C . ALA A 1 103 ? -0.920 -18.338 -15.356 1.00 50.34 103 ALA A C 1
ATOM 786 O O . ALA A 1 103 ? -0.583 -18.104 -16.518 1.00 50.34 103 ALA A O 1
ATOM 787 N N . ALA A 1 104 ? -0.497 -19.383 -14.643 1.00 40.09 104 ALA A N 1
ATOM 788 C CA . ALA A 1 104 ? 0.287 -20.488 -15.183 1.00 40.09 104 ALA A CA 1
ATOM 789 C C . ALA A 1 104 ? -0.518 -21.295 -16.207 1.00 40.09 104 ALA A C 1
ATOM 791 O O . ALA A 1 104 ? -1.757 -21.388 -16.035 1.00 40.09 104 ALA A O 1
#